Protein AF-A0A7K3KQU6-F1 (afdb_monomer)

Sequence (81 aa):
RAISMDDTTGFIRLITENKEGAVIGAQIVGPGASDLISG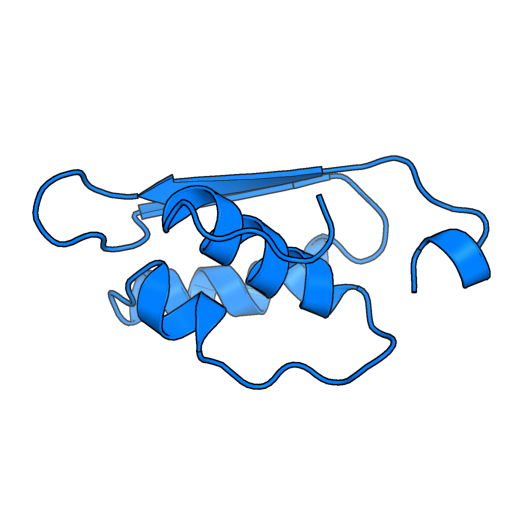LALAIENGLTSKDISLTIQPHPTLGEAIMDTAEIADGLPIHV

Structure (mmCIF, N/CA/C/O backbone):
data_AF-A0A7K3KQU6-F1
#
_entry.id   AF-A0A7K3KQU6-F1
#
loop_
_atom_site.group_PDB
_atom_site.id
_atom_site.type_symbol
_atom_site.label_atom_id
_atom_site.label_alt_id
_atom_site.label_comp_id
_atom_site.label_asym_id
_atom_site.label_entity_id
_atom_site.label_seq_id
_atom_site.pdbx_PDB_ins_code
_atom_site.Cartn_x
_atom_site.Cartn_y
_atom_site.Cartn_z
_atom_site.occupancy
_atom_site.B_iso_or_equiv
_atom_site.auth_seq_id
_atom_site.auth_comp_id
_atom_site.auth_asym_id
_atom_site.auth_atom_id
_atom_site.pdbx_PDB_model_num
ATOM 1 N N . ARG A 1 1 ? 6.261 5.845 -11.519 1.00 87.62 1 ARG A N 1
ATOM 2 C CA . ARG A 1 1 ? 7.306 4.841 -11.892 1.00 87.62 1 ARG A CA 1
ATOM 3 C C . ARG A 1 1 ? 6.906 3.902 -13.041 1.00 87.62 1 ARG A C 1
ATOM 5 O O . ARG A 1 1 ? 7.761 3.608 -13.867 1.00 87.62 1 ARG A O 1
ATOM 12 N N . ALA A 1 2 ? 5.654 3.445 -13.119 1.00 87.06 2 ALA A N 1
ATOM 13 C CA . ALA A 1 2 ? 5.180 2.518 -14.159 1.00 87.06 2 ALA A CA 1
ATOM 14 C C . ALA A 1 2 ? 5.486 2.983 -15.603 1.00 87.06 2 ALA A C 1
ATOM 16 O O . ALA A 1 2 ? 6.103 2.252 -16.370 1.00 87.06 2 ALA A O 1
ATOM 17 N N . ILE A 1 3 ? 5.196 4.252 -15.929 1.00 90.38 3 ILE A N 1
ATOM 18 C CA . ILE A 1 3 ? 5.474 4.845 -17.255 1.00 90.38 3 ILE A CA 1
ATOM 19 C C . ILE A 1 3 ? 6.961 4.754 -17.627 1.00 90.38 3 ILE A C 1
ATOM 21 O O . ILE A 1 3 ? 7.301 4.364 -18.735 1.00 90.38 3 ILE A O 1
ATOM 25 N N . SER A 1 4 ? 7.869 5.063 -16.695 1.00 89.38 4 SER A N 1
ATOM 26 C CA . SER A 1 4 ? 9.314 4.987 -16.961 1.00 89.38 4 SER A CA 1
ATOM 27 C C . SER A 1 4 ? 9.836 3.560 -17.156 1.00 89.38 4 SER A C 1
ATOM 29 O O . SER A 1 4 ? 10.965 3.389 -17.601 1.00 89.38 4 SER A O 1
ATOM 31 N N . MET A 1 5 ? 9.049 2.549 -16.781 1.00 91.44 5 MET A N 1
ATOM 32 C CA . MET A 1 5 ? 9.366 1.134 -16.987 1.00 91.44 5 MET A CA 1
ATOM 33 C C . MET A 1 5 ? 8.706 0.563 -18.249 1.00 91.44 5 MET A C 1
ATOM 35 O O . MET A 1 5 ? 8.909 -0.612 -18.529 1.00 91.44 5 MET A O 1
ATOM 39 N N . ASP A 1 6 ? 7.930 1.372 -18.982 1.00 90.06 6 ASP A N 1
ATOM 40 C CA . ASP A 1 6 ? 7.090 0.943 -20.111 1.00 90.06 6 ASP A CA 1
ATOM 41 C C . ASP A 1 6 ? 6.118 -0.203 -19.756 1.00 90.06 6 ASP A C 1
ATOM 43 O O . ASP A 1 6 ? 5.676 -0.967 -20.608 1.00 90.06 6 ASP A O 1
ATOM 47 N N . ASP A 1 7 ? 5.766 -0.320 -18.471 1.00 90.12 7 ASP A N 1
ATOM 48 C CA . ASP A 1 7 ? 4.844 -1.331 -17.955 1.00 90.12 7 ASP A CA 1
ATOM 49 C C . ASP A 1 7 ? 3.802 -0.651 -17.068 1.00 90.12 7 ASP A C 1
ATOM 51 O O . ASP A 1 7 ? 4.020 -0.371 -15.886 1.00 90.12 7 ASP A O 1
ATOM 55 N N . THR A 1 8 ? 2.683 -0.296 -17.695 1.00 88.69 8 THR A N 1
ATOM 56 C CA . THR A 1 8 ? 1.577 0.457 -17.084 1.00 88.69 8 THR A CA 1
ATOM 57 C C . THR A 1 8 ? 0.369 -0.416 -16.769 1.00 88.69 8 THR A C 1
ATOM 59 O O . THR A 1 8 ? -0.621 0.071 -16.226 1.00 88.69 8 THR A O 1
ATOM 62 N N . THR A 1 9 ? 0.439 -1.707 -17.093 1.00 90.69 9 THR A N 1
ATOM 63 C CA . THR A 1 9 ? -0.697 -2.614 -16.946 1.00 90.69 9 THR A CA 1
ATOM 64 C C . THR A 1 9 ? -0.722 -3.173 -15.533 1.00 90.69 9 THR A C 1
ATOM 66 O O . THR A 1 9 ? 0.242 -3.777 -15.070 1.00 90.69 9 THR A O 1
ATOM 69 N N . GLY A 1 10 ? -1.842 -3.010 -14.842 1.00 92.88 10 GLY A N 1
ATOM 70 C CA . GLY A 1 10 ? -1.976 -3.495 -13.478 1.00 92.88 10 GLY A CA 1
ATOM 71 C C . GLY A 1 10 ? -2.982 -2.688 -12.683 1.00 92.88 10 GLY A C 1
ATOM 72 O O . GLY A 1 10 ? -3.544 -1.711 -13.173 1.00 92.88 10 GLY A O 1
ATOM 73 N N . PHE A 1 11 ? -3.225 -3.123 -11.455 1.00 94.06 11 PHE A N 1
ATOM 74 C CA . PHE A 1 11 ? -4.053 -2.399 -10.503 1.00 94.06 11 PHE A CA 1
ATOM 75 C C . PHE A 1 11 ? -3.741 -2.843 -9.076 1.00 94.06 11 PHE A C 1
ATOM 77 O O . PHE A 1 11 ? -3.235 -3.944 -8.832 1.00 94.06 11 PHE A O 1
ATOM 84 N N . ILE A 1 12 ? -4.112 -1.987 -8.130 1.00 95.81 12 ILE A N 1
ATOM 85 C CA . ILE A 1 12 ? -4.182 -2.308 -6.709 1.00 95.81 12 ILE A CA 1
ATOM 86 C C . ILE A 1 12 ? -5.642 -2.179 -6.289 1.00 95.81 12 ILE A C 1
ATOM 88 O O . ILE A 1 12 ? -6.350 -1.266 -6.709 1.00 95.81 12 ILE A O 1
ATOM 92 N N . ARG A 1 13 ? -6.115 -3.125 -5.482 1.00 96.00 13 ARG A N 1
ATOM 93 C CA . ARG A 1 13 ? -7.444 -3.093 -4.877 1.00 96.00 13 ARG A CA 1
ATOM 94 C C . ARG A 1 13 ? -7.303 -3.219 -3.372 1.00 96.00 13 ARG A C 1
ATOM 96 O O . ARG A 1 13 ? -6.787 -4.230 -2.899 1.00 96.00 13 ARG A O 1
ATOM 103 N N . LEU A 1 14 ? -7.800 -2.227 -2.645 1.00 95.75 14 LEU A N 1
ATOM 104 C CA . LEU A 1 14 ? -7.925 -2.257 -1.190 1.00 95.75 14 LEU A CA 1
ATOM 105 C C . LEU A 1 14 ? -9.358 -2.606 -0.792 1.00 95.75 14 LEU A C 1
ATOM 107 O O . LEU A 1 14 ? -10.315 -2.221 -1.463 1.00 95.75 14 LEU A O 1
ATOM 111 N N . ILE A 1 15 ? -9.492 -3.366 0.289 1.00 96.06 15 ILE A N 1
ATOM 112 C CA . ILE A 1 15 ? -10.769 -3.719 0.902 1.00 96.06 15 ILE A CA 1
ATOM 113 C C . ILE A 1 15 ? -10.736 -3.177 2.326 1.00 96.06 15 ILE A C 1
ATOM 115 O O . 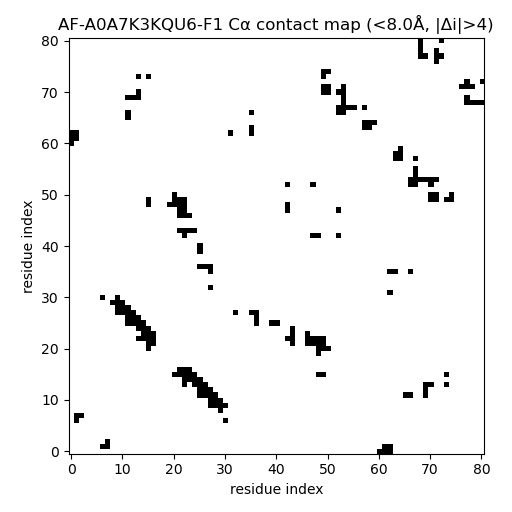ILE A 1 15 ? -9.887 -3.584 3.120 1.00 96.06 15 ILE A O 1
ATOM 119 N N . THR A 1 16 ? -11.656 -2.270 2.639 1.00 94.75 16 THR A N 1
ATOM 120 C CA . THR A 1 16 ? -11.777 -1.631 3.952 1.00 94.75 16 THR A CA 1
ATOM 121 C C . THR A 1 16 ? -13.086 -2.007 4.632 1.00 94.75 16 THR A C 1
ATOM 123 O O . THR A 1 16 ? -14.089 -2.327 3.989 1.00 94.75 16 THR A O 1
ATOM 126 N N . GLU A 1 17 ? -13.068 -2.003 5.959 1.00 93.56 17 GLU A N 1
ATOM 127 C CA . GLU A 1 17 ? -14.254 -2.195 6.783 1.00 93.56 17 GLU A CA 1
ATOM 128 C C . GLU A 1 17 ? -15.045 -0.882 6.911 1.00 93.56 17 GLU A C 1
ATOM 130 O O . GLU A 1 17 ? -14.477 0.198 7.052 1.00 93.56 17 GLU A O 1
ATOM 135 N N . ASN A 1 18 ? -16.378 -0.961 6.851 1.00 85.44 18 ASN A N 1
ATOM 136 C CA . ASN A 1 18 ? -17.235 0.227 6.731 1.00 85.44 18 ASN A CA 1
ATOM 137 C C . ASN A 1 18 ? -17.324 1.092 8.000 1.00 85.44 18 ASN A C 1
ATOM 139 O O . ASN A 1 18 ? -17.795 2.224 7.908 1.00 85.44 18 ASN A O 1
ATOM 143 N N . LYS A 1 19 ? -16.993 0.564 9.186 1.00 84.44 19 LYS A N 1
ATOM 144 C CA . LYS A 1 19 ? -17.203 1.287 10.450 1.00 84.44 19 LYS A CA 1
ATOM 145 C C . LYS A 1 19 ? -15.963 2.051 10.870 1.00 84.44 19 LYS A C 1
ATOM 147 O O . LYS A 1 19 ? -16.053 3.245 11.137 1.00 84.44 19 LYS A O 1
ATOM 152 N N . GLU A 1 20 ? -14.840 1.351 10.952 1.00 82.81 20 GLU A N 1
ATOM 153 C CA . GLU A 1 20 ? -13.592 1.891 11.492 1.00 82.81 20 GLU A CA 1
ATOM 154 C C . GLU A 1 20 ? -12.586 2.226 10.383 1.00 82.81 20 GLU A C 1
ATOM 156 O O . GLU A 1 20 ? -11.592 2.897 10.638 1.00 82.81 20 GLU A O 1
ATOM 161 N N . GLY A 1 21 ? -12.855 1.813 9.138 1.00 88.94 21 GLY A N 1
ATOM 162 C CA . GLY A 1 21 ? -11.992 2.093 7.988 1.00 88.94 21 GLY A CA 1
ATOM 163 C C . GLY A 1 21 ? -10.732 1.229 7.937 1.00 88.94 21 GLY A C 1
ATOM 164 O O . GLY A 1 21 ? -9.861 1.474 7.100 1.00 88.94 21 GLY A O 1
ATOM 165 N N . ALA A 1 22 ? -10.627 0.224 8.812 1.00 95.06 22 ALA A N 1
ATOM 166 C CA . ALA A 1 22 ? -9.509 -0.709 8.849 1.00 95.06 22 ALA A CA 1
ATOM 167 C C . ALA A 1 22 ? -9.381 -1.463 7.518 1.00 95.06 22 ALA A C 1
ATOM 169 O O . ALA A 1 22 ? -10.379 -1.902 6.935 1.00 95.06 22 ALA A O 1
ATOM 170 N N . VAL A 1 23 ? -8.152 -1.635 7.039 1.00 96.69 23 VAL A N 1
ATOM 171 C CA . VAL A 1 23 ? -7.870 -2.433 5.844 1.00 96.69 23 VAL A CA 1
ATOM 172 C C . VAL A 1 23 ? -7.949 -3.910 6.214 1.00 96.69 23 VAL A C 1
ATOM 174 O O . VAL A 1 23 ? -7.206 -4.393 7.062 1.00 96.69 23 VAL A O 1
ATOM 177 N N . ILE A 1 24 ? -8.847 -4.641 5.556 1.00 96.12 24 ILE A N 1
ATOM 178 C CA . ILE A 1 24 ? -9.096 -6.072 5.801 1.00 96.12 24 ILE A CA 1
ATOM 179 C C . ILE A 1 24 ? -8.608 -6.962 4.656 1.00 96.12 24 ILE A C 1
ATOM 181 O O . ILE A 1 24 ? -8.645 -8.188 4.748 1.00 96.12 24 ILE A O 1
ATOM 185 N N . GLY A 1 25 ? -8.163 -6.363 3.553 1.00 96.56 25 GLY A N 1
ATOM 186 C CA . GLY A 1 25 ? -7.643 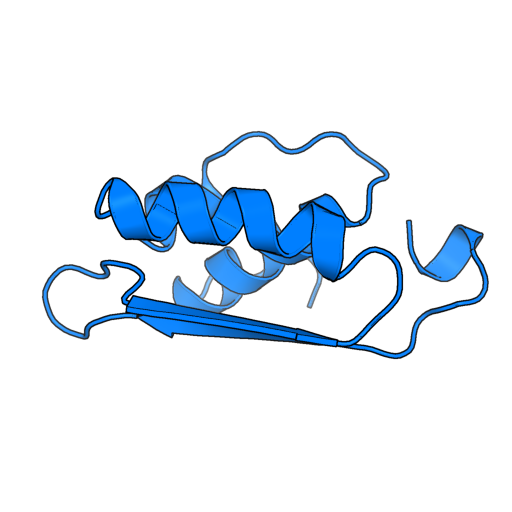-7.107 2.419 1.00 96.56 25 GLY A CA 1
ATOM 187 C C . GLY A 1 25 ? -7.031 -6.217 1.352 1.00 96.56 25 GLY A C 1
ATOM 188 O O . GLY A 1 25 ? -7.364 -5.040 1.218 1.00 96.56 25 GLY A O 1
ATOM 189 N N . ALA A 1 26 ? -6.149 -6.817 0.560 1.00 97.12 26 ALA A N 1
ATOM 190 C CA . ALA A 1 26 ? -5.495 -6.169 -0.561 1.00 97.12 26 ALA A CA 1
ATOM 191 C C . ALA A 1 26 ? -5.256 -7.155 -1.705 1.00 97.12 26 ALA A C 1
ATOM 193 O O . ALA A 1 26 ? -5.053 -8.351 -1.487 1.00 97.12 26 ALA A O 1
ATOM 194 N N . GLN A 1 27 ? -5.255 -6.647 -2.933 1.00 97.44 27 GLN A N 1
ATOM 195 C CA . GLN A 1 27 ? -4.851 -7.387 -4.124 1.00 97.44 27 GLN A CA 1
ATOM 196 C C . GLN A 1 27 ? -4.021 -6.489 -5.027 1.00 97.44 27 GLN A C 1
ATOM 198 O O . GLN A 1 27 ? -4.353 -5.320 -5.207 1.00 97.44 27 GLN A O 1
ATOM 203 N N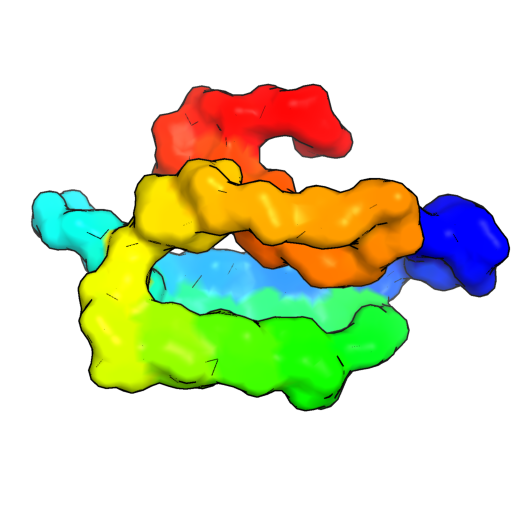 . ILE A 1 28 ? -2.962 -7.049 -5.604 1.00 97.44 28 ILE A N 1
ATOM 204 C CA . ILE A 1 28 ? -2.057 -6.334 -6.500 1.00 97.44 28 ILE A CA 1
ATOM 205 C C . ILE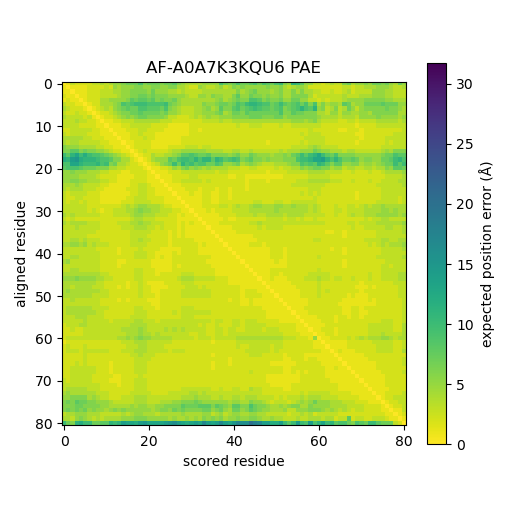 A 1 28 ? -1.820 -7.194 -7.734 1.00 97.44 28 ILE A C 1
ATOM 207 O O . ILE A 1 28 ? -1.509 -8.380 -7.622 1.00 97.44 28 ILE A O 1
ATOM 211 N N . VAL A 1 29 ? -1.946 -6.578 -8.904 1.00 96.44 29 VAL A N 1
ATOM 212 C CA . VAL A 1 29 ? -1.561 -7.149 -10.196 1.00 96.44 29 VAL A CA 1
ATOM 213 C C . VAL A 1 29 ? -0.648 -6.144 -10.884 1.00 96.44 29 VAL A C 1
ATOM 215 O O . VAL A 1 29 ? -1.024 -4.985 -11.024 1.00 96.44 29 VAL A O 1
ATOM 218 N N . GLY A 1 30 ? 0.536 -6.580 -11.309 1.00 93.81 30 GLY A N 1
ATOM 219 C CA . GLY A 1 30 ? 1.517 -5.731 -11.986 1.00 93.81 30 GLY A CA 1
ATOM 220 C C . GLY A 1 30 ? 2.959 -6.030 -11.558 1.00 93.81 30 GLY A C 1
ATOM 221 O O . GLY A 1 30 ? 3.194 -6.941 -10.752 1.00 93.81 30 GLY A O 1
ATOM 222 N N . PRO A 1 31 ? 3.937 -5.276 -12.082 1.00 92.31 31 PRO A N 1
ATOM 223 C CA . PRO A 1 31 ? 5.341 -5.431 -11.717 1.00 92.31 31 PRO A CA 1
ATOM 224 C C . PRO A 1 31 ? 5.561 -5.158 -10.221 1.00 92.31 31 PRO A C 1
ATOM 226 O O . PRO A 1 31 ? 4.986 -4.236 -9.649 1.00 92.31 31 PRO A O 1
ATOM 229 N N . GLY A 1 32 ? 6.403 -5.967 -9.570 1.00 92.88 32 GLY A N 1
ATOM 230 C CA . GLY A 1 32 ? 6.740 -5.793 -8.149 1.00 92.88 32 GLY A CA 1
ATOM 231 C C . GLY A 1 32 ? 5.612 -6.123 -7.162 1.00 92.88 32 GLY A C 1
ATOM 232 O O . GLY A 1 32 ? 5.720 -5.777 -5.988 1.00 92.88 32 GLY A O 1
ATOM 233 N N . ALA A 1 33 ? 4.538 -6.799 -7.596 1.00 95.44 33 ALA A N 1
ATOM 234 C CA . ALA A 1 33 ? 3.395 -7.129 -6.738 1.00 95.44 33 ALA A CA 1
ATOM 235 C C . ALA A 1 33 ? 3.784 -7.871 -5.443 1.00 95.44 33 ALA A C 1
ATOM 237 O O . ALA A 1 33 ? 3.242 -7.568 -4.383 1.00 95.44 33 ALA A O 1
ATOM 238 N N . SER A 1 34 ? 4.741 -8.804 -5.511 1.00 94.62 34 SER A N 1
ATOM 239 C CA . SER A 1 34 ? 5.248 -9.556 -4.352 1.00 94.62 34 SER A CA 1
ATOM 240 C C . SER A 1 34 ? 5.966 -8.684 -3.321 1.00 94.62 34 SER A C 1
ATOM 242 O O . SER A 1 34 ? 5.898 -8.959 -2.126 1.00 94.62 34 SER A O 1
ATOM 244 N N . ASP A 1 35 ? 6.638 -7.626 -3.766 1.00 94.56 35 ASP A N 1
ATOM 245 C CA . ASP A 1 35 ? 7.326 -6.697 -2.870 1.00 94.56 35 ASP A CA 1
ATOM 246 C C . ASP A 1 35 ? 6.318 -5.723 -2.248 1.00 94.56 35 ASP A C 1
ATOM 248 O O . ASP A 1 35 ? 6.292 -5.526 -1.035 1.00 94.56 35 ASP A O 1
ATOM 252 N N . LEU A 1 36 ? 5.418 -5.179 -3.072 1.00 95.75 36 LEU A N 1
ATOM 253 C CA . LEU A 1 36 ? 4.393 -4.220 -2.657 1.00 95.75 36 LEU A CA 1
ATOM 254 C C . LEU A 1 36 ? 3.390 -4.811 -1.660 1.00 95.75 36 LEU A C 1
ATOM 256 O O . LEU A 1 36 ? 3.014 -4.144 -0.694 1.00 95.75 36 LEU A O 1
ATOM 260 N N . ILE A 1 37 ? 2.977 -6.069 -1.857 1.00 97.12 37 ILE A N 1
ATOM 261 C CA . ILE A 1 37 ? 1.985 -6.714 -0.985 1.00 97.12 37 ILE A CA 1
ATOM 262 C C . ILE A 1 37 ? 2.496 -6.866 0.452 1.00 97.12 37 ILE A C 1
ATOM 264 O O . ILE A 1 37 ? 1.691 -6.883 1.378 1.00 97.12 37 ILE A O 1
ATOM 268 N N . SER A 1 38 ? 3.817 -6.899 0.660 1.00 96.25 38 SER A N 1
ATOM 269 C CA . SER A 1 38 ? 4.420 -6.986 1.996 1.00 96.25 38 SER A CA 1
ATOM 270 C C . SER A 1 38 ? 4.070 -5.774 2.867 1.00 96.25 38 SER A C 1
ATOM 272 O O . SER A 1 38 ? 3.791 -5.931 4.055 1.00 96.25 38 SER A O 1
ATOM 274 N N . GLY A 1 39 ? 4.013 -4.572 2.281 1.00 94.25 39 GLY A N 1
ATOM 275 C CA . GLY A 1 39 ? 3.602 -3.360 2.999 1.00 94.25 39 GLY A CA 1
ATOM 276 C C . GLY A 1 39 ? 2.133 -3.404 3.427 1.00 94.25 39 GLY A C 1
ATOM 277 O O . GLY A 1 39 ? 1.800 -3.040 4.552 1.00 94.25 39 GLY A O 1
ATOM 278 N N . LEU A 1 40 ? 1.259 -3.925 2.562 1.00 96.69 40 LEU A N 1
ATOM 279 C CA . LEU A 1 40 ? -0.168 -4.074 2.862 1.00 96.69 40 LEU A CA 1
ATOM 280 C C . LEU A 1 40 ? -0.441 -5.199 3.862 1.00 96.69 40 LEU A C 1
ATOM 282 O O . LEU A 1 40 ? -1.316 -5.053 4.709 1.00 96.69 40 LEU A O 1
ATOM 286 N N . ALA A 1 41 ? 0.328 -6.288 3.817 1.00 97.31 41 ALA A N 1
ATOM 287 C CA . ALA A 1 41 ? 0.260 -7.341 4.825 1.00 97.31 41 ALA A CA 1
ATOM 288 C C . ALA A 1 41 ? 0.594 -6.792 6.222 1.00 97.31 41 ALA A C 1
ATOM 290 O O . ALA A 1 41 ? -0.133 -7.066 7.174 1.00 97.31 41 ALA A O 1
ATOM 291 N N . LEU A 1 42 ? 1.636 -5.959 6.333 1.00 96.75 42 LEU A N 1
ATOM 292 C CA . LEU A 1 42 ? 1.980 -5.290 7.589 1.00 96.75 42 LEU A CA 1
ATOM 293 C C . LEU A 1 42 ? 0.877 -4.325 8.047 1.00 96.75 42 LEU A C 1
ATOM 295 O O . LEU A 1 42 ? 0.560 -4.287 9.234 1.00 96.75 42 LEU A O 1
ATOM 299 N N . ALA A 1 43 ? 0.286 -3.563 7.124 1.00 96.75 43 ALA A N 1
ATOM 300 C CA . ALA A 1 43 ? -0.802 -2.644 7.445 1.00 96.75 43 ALA A CA 1
ATOM 301 C C . ALA A 1 43 ? -2.028 -3.379 8.012 1.00 96.75 43 ALA A C 1
ATOM 303 O O . ALA A 1 43 ? -2.569 -2.959 9.033 1.00 96.75 43 ALA A O 1
ATOM 304 N N . ILE A 1 44 ? -2.414 -4.503 7.399 1.00 96.69 44 ILE A N 1
ATOM 305 C CA . ILE A 1 44 ? -3.533 -5.342 7.858 1.00 96.69 44 ILE A CA 1
ATOM 306 C C . ILE A 1 44 ? -3.237 -5.941 9.239 1.00 96.69 44 ILE A C 1
ATOM 308 O O . ILE A 1 44 ? -4.084 -5.868 10.124 1.00 96.69 44 ILE A O 1
ATOM 312 N N . GLU A 1 45 ? -2.032 -6.479 9.456 1.00 97.62 45 GLU A N 1
ATOM 313 C CA . GLU A 1 45 ? -1.631 -7.062 10.750 1.00 97.62 45 GLU A CA 1
ATOM 314 C C . GLU A 1 45 ? -1.689 -6.040 11.896 1.00 97.62 45 GLU A C 1
ATOM 316 O O . GLU A 1 45 ? -2.034 -6.378 13.025 1.00 97.62 45 GLU A O 1
ATOM 321 N N . ASN A 1 46 ? -1.389 -4.770 11.606 1.00 97.19 46 ASN A N 1
ATOM 322 C CA . ASN A 1 46 ? -1.443 -3.685 12.588 1.00 97.19 46 ASN A CA 1
ATOM 323 C C . ASN A 1 46 ? -2.820 -3.005 12.676 1.00 97.19 46 ASN A C 1
ATOM 325 O O . ASN A 1 46 ? -2.965 -2.041 13.425 1.00 97.19 46 ASN A O 1
ATOM 329 N N . GLY A 1 47 ? -3.821 -3.475 11.924 1.00 95.38 47 GLY A N 1
ATOM 330 C CA . GLY A 1 47 ? -5.162 -2.888 11.913 1.00 95.38 47 GLY A CA 1
ATOM 331 C C . GLY A 1 47 ? -5.198 -1.446 11.402 1.00 95.38 47 GLY A C 1
ATOM 332 O O . GLY A 1 47 ? -6.029 -0.662 11.855 1.00 95.38 47 GLY A O 1
ATOM 333 N N . LEU A 1 48 ? -4.288 -1.079 10.494 1.00 97.44 48 LEU A N 1
ATOM 334 C CA . LEU A 1 48 ? -4.222 0.275 9.947 1.00 97.44 48 LEU A CA 1
ATOM 335 C C . LEU A 1 48 ? -5.428 0.575 9.053 1.00 97.44 48 LEU A C 1
ATOM 337 O O . LEU A 1 48 ? -5.969 -0.302 8.373 1.00 97.44 48 LEU A O 1
ATOM 341 N N . THR A 1 49 ? -5.826 1.841 9.028 1.00 96.75 49 THR A N 1
ATOM 342 C CA . THR A 1 49 ? -6.914 2.345 8.186 1.00 96.75 49 THR A CA 1
ATOM 343 C C . THR A 1 49 ? -6.417 2.770 6.803 1.00 96.75 49 THR A C 1
ATOM 345 O O . THR A 1 49 ? -5.217 2.973 6.601 1.00 96.75 49 THR A O 1
ATOM 348 N N . SER A 1 50 ? -7.326 2.955 5.834 1.00 94.81 50 SER A N 1
ATOM 349 C CA . SER A 1 50 ? -6.971 3.581 4.543 1.00 94.81 50 SER A CA 1
ATOM 350 C C . SER A 1 50 ? -6.290 4.935 4.738 1.00 94.81 50 SER A C 1
ATOM 352 O O . SER A 1 50 ? -5.307 5.234 4.068 1.00 94.81 50 SER A O 1
ATOM 354 N N . LYS A 1 51 ? -6.735 5.697 5.738 1.00 95.00 51 LYS A N 1
ATOM 355 C CA . LYS A 1 51 ? -6.191 7.012 6.062 1.00 95.00 51 LYS A CA 1
ATOM 356 C C . LYS A 1 51 ? -4.757 6.971 6.587 1.00 95.00 51 LYS A C 1
ATOM 358 O O . LYS A 1 51 ? -3.960 7.852 6.277 1.00 95.00 51 LYS A O 1
ATOM 363 N N . ASP A 1 52 ? -4.408 5.952 7.367 1.00 96.50 52 ASP A N 1
ATOM 364 C CA . ASP A 1 52 ? -3.024 5.771 7.823 1.00 96.50 52 ASP A CA 1
ATOM 365 C C . ASP A 1 52 ? -2.094 5.493 6.633 1.00 96.50 52 ASP A C 1
ATOM 367 O O . ASP A 1 52 ? -0.964 5.984 6.584 1.00 96.50 52 ASP A O 1
ATOM 371 N N . ILE A 1 53 ? -2.587 4.747 5.638 1.00 95.81 53 ILE A N 1
ATOM 372 C CA . ILE A 1 53 ? -1.847 4.450 4.408 1.00 95.81 53 ILE A CA 1
ATOM 373 C C . ILE A 1 53 ? -1.725 5.693 3.519 1.00 95.81 53 ILE A C 1
ATOM 375 O O . ILE A 1 53 ? -0.621 5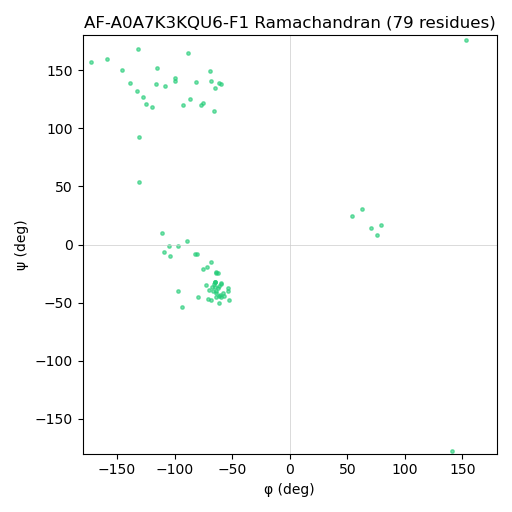.982 3.062 1.00 95.81 53 ILE A O 1
ATOM 379 N N . SER A 1 54 ? -2.808 6.443 3.287 1.00 94.88 54 SER A N 1
ATOM 380 C CA . SER A 1 54 ? -2.781 7.649 2.441 1.00 94.88 54 SER A CA 1
ATOM 381 C C . SER A 1 54 ? -1.905 8.761 3.028 1.00 94.88 54 SER A C 1
ATOM 383 O O . SER A 1 54 ? -1.236 9.479 2.292 1.00 94.88 54 SER A O 1
ATOM 385 N N . LEU A 1 55 ? -1.824 8.869 4.358 1.00 94.94 55 LEU A N 1
ATOM 386 C CA . LEU A 1 55 ? -0.958 9.837 5.044 1.00 94.94 55 LEU A CA 1
ATOM 387 C C . LEU A 1 55 ? 0.505 9.385 5.180 1.00 94.94 55 LEU A C 1
ATOM 389 O O . LEU A 1 55 ? 1.354 10.169 5.617 1.00 94.94 55 LEU A O 1
ATOM 393 N N . THR A 1 56 ? 0.824 8.138 4.829 1.00 95.44 56 THR A N 1
ATOM 394 C CA . THR A 1 56 ? 2.200 7.637 4.867 1.00 95.44 56 THR A CA 1
ATOM 395 C C . THR A 1 56 ? 2.995 8.202 3.693 1.00 95.44 56 THR A C 1
ATOM 397 O O . THR A 1 56 ? 2.671 7.974 2.531 1.00 95.44 56 THR A O 1
ATOM 400 N N . ILE A 1 57 ? 4.087 8.911 3.996 1.00 95.19 57 ILE A N 1
ATOM 401 C CA . ILE A 1 57 ? 4.955 9.503 2.973 1.00 95.19 57 ILE A CA 1
ATOM 402 C C . ILE A 1 57 ? 5.637 8.396 2.176 1.00 95.19 57 ILE A C 1
ATOM 404 O O . ILE A 1 57 ? 6.502 7.684 2.696 1.00 95.19 57 ILE A O 1
ATOM 408 N N . GLN A 1 58 ? 5.296 8.317 0.892 1.00 93.50 58 GLN A N 1
ATOM 409 C CA . GLN A 1 58 ? 5.869 7.344 -0.019 1.00 93.50 58 GLN A CA 1
ATOM 410 C C . GLN A 1 58 ? 6.976 7.961 -0.889 1.00 93.50 58 GLN A C 1
ATOM 412 O O . GLN A 1 58 ? 6.851 9.104 -1.337 1.00 93.50 58 GLN A O 1
ATOM 417 N N . PRO A 1 59 ? 8.082 7.240 -1.155 1.00 95.12 59 PRO A N 1
ATOM 418 C CA . PRO A 1 59 ? 9.137 7.754 -2.018 1.00 95.12 59 PRO A CA 1
ATOM 419 C C . PRO A 1 59 ? 8.658 7.948 -3.462 1.00 95.12 59 PRO A C 1
ATOM 421 O O . PRO A 1 59 ? 8.079 7.037 -4.059 1.00 95.12 59 PRO A O 1
ATOM 424 N N . HIS A 1 60 ? 9.005 9.094 -4.051 1.00 94.44 60 HIS A N 1
ATOM 425 C CA . HIS A 1 60 ? 8.739 9.418 -5.454 1.00 94.44 60 HIS A CA 1
ATOM 426 C C . HIS A 1 60 ? 10.035 9.397 -6.294 1.00 94.44 60 HIS A C 1
ATOM 428 O O . HIS A 1 60 ? 11.036 9.970 -5.850 1.00 94.44 60 HIS A O 1
ATOM 434 N N . PRO A 1 61 ? 10.062 8.815 -7.517 1.00 93.31 61 PRO A N 1
ATOM 435 C CA . PRO A 1 61 ? 9.015 8.022 -8.165 1.00 93.31 61 PRO A CA 1
ATOM 436 C C . PRO A 1 61 ? 9.167 6.505 -7.908 1.00 93.31 61 PRO A C 1
ATOM 438 O O . PRO A 1 61 ? 10.143 5.876 -8.348 1.00 93.31 61 PRO A O 1
ATOM 441 N N . THR A 1 62 ? 8.174 5.860 -7.291 1.00 94.31 62 THR A N 1
ATOM 442 C CA . THR A 1 62 ? 8.151 4.404 -7.033 1.00 94.31 62 THR A CA 1
ATOM 443 C C . THR A 1 62 ? 6.828 3.745 -7.434 1.00 94.31 62 THR A C 1
ATOM 445 O O . THR A 1 62 ? 5.867 4.406 -7.806 1.00 94.31 62 THR A O 1
ATOM 448 N N . LEU A 1 63 ? 6.794 2.406 -7.461 1.00 93.12 63 LEU A N 1
ATOM 449 C CA . LEU A 1 63 ? 5.532 1.664 -7.615 1.00 93.12 63 LEU A CA 1
ATOM 450 C C . LEU A 1 63 ? 4.719 1.664 -6.313 1.00 93.12 63 LEU A C 1
ATOM 452 O O . LEU A 1 63 ? 3.509 1.479 -6.349 1.00 93.12 63 LEU A O 1
ATOM 456 N N . GLY A 1 64 ? 5.380 1.909 -5.175 1.00 93.38 64 GLY A N 1
ATOM 457 C CA . GLY A 1 64 ? 4.736 2.007 -3.871 1.00 93.38 64 GLY A CA 1
ATOM 458 C C . GLY A 1 64 ? 3.765 3.177 -3.768 1.00 93.38 64 GLY A C 1
ATOM 459 O O . GLY A 1 64 ? 2.854 3.110 -2.952 1.00 93.38 64 GLY A O 1
ATOM 460 N N . GLU A 1 65 ? 3.924 4.218 -4.588 1.00 94.94 65 GLU A N 1
ATOM 461 C CA . GLU A 1 65 ? 2.996 5.358 -4.644 1.00 94.94 65 GLU A CA 1
ATOM 462 C C . GLU A 1 65 ? 1.579 4.919 -5.012 1.00 94.94 65 GLU A C 1
ATOM 464 O O . GLU A 1 65 ? 0.623 5.424 -4.441 1.00 94.94 65 GLU A O 1
ATOM 469 N N . ALA A 1 66 ? 1.436 3.880 -5.843 1.00 94.31 66 ALA A N 1
ATOM 470 C CA . ALA A 1 66 ? 0.125 3.348 -6.200 1.00 94.31 66 ALA A CA 1
ATOM 471 C C . ALA A 1 66 ? -0.649 2.800 -4.984 1.00 94.31 66 ALA A C 1
ATOM 473 O O . ALA A 1 66 ? -1.876 2.745 -5.018 1.00 94.31 66 ALA A O 1
ATOM 474 N N . ILE A 1 67 ? 0.039 2.391 -3.906 1.00 95.62 67 ILE A N 1
ATOM 475 C CA . ILE A 1 67 ? -0.613 1.987 -2.649 1.00 95.62 67 ILE A CA 1
ATOM 476 C C . ILE A 1 67 ? -1.252 3.204 -1.970 1.00 95.62 67 ILE A C 1
ATOM 478 O O . ILE A 1 67 ? -2.413 3.130 -1.572 1.00 95.62 67 ILE A O 1
ATOM 482 N N . MET A 1 68 ? -0.500 4.303 -1.869 1.00 95.44 68 MET A N 1
ATOM 483 C CA . MET A 1 68 ? -0.968 5.576 -1.317 1.00 95.44 68 MET A CA 1
ATOM 484 C C . MET A 1 68 ? -2.135 6.116 -2.151 1.00 95.44 68 MET A C 1
ATOM 486 O O . MET A 1 68 ? -3.207 6.342 -1.600 1.00 95.44 68 MET A O 1
ATOM 490 N N . ASP A 1 69 ? -1.983 6.181 -3.479 1.00 94.62 69 ASP A N 1
ATOM 491 C CA . ASP A 1 69 ? -3.042 6.636 -4.391 1.00 94.62 69 ASP A CA 1
ATOM 492 C C . ASP A 1 69 ? -4.314 5.776 -4.251 1.00 94.62 69 ASP A C 1
ATOM 494 O O . ASP A 1 69 ? -5.428 6.291 -4.207 1.00 94.62 69 ASP A O 1
ATOM 498 N N . THR A 1 70 ? -4.180 4.449 -4.122 1.00 95.38 70 THR A N 1
ATOM 499 C CA . THR A 1 70 ? -5.347 3.563 -3.938 1.00 95.38 70 THR A CA 1
ATOM 500 C C . THR A 1 70 ? -6.049 3.807 -2.601 1.00 95.38 70 THR A C 1
ATOM 502 O O . THR A 1 70 ? -7.272 3.687 -2.513 1.00 95.38 70 THR A O 1
ATOM 505 N N . ALA A 1 71 ? -5.299 4.147 -1.554 1.00 95.06 71 ALA A N 1
ATOM 506 C CA . ALA A 1 71 ? -5.871 4.506 -0.264 1.00 95.06 71 ALA A CA 1
ATOM 507 C C . ALA A 1 71 ? -6.591 5.865 -0.319 1.00 95.06 71 ALA A C 1
ATOM 509 O O . ALA A 1 71 ? -7.693 5.986 0.208 1.00 95.06 71 ALA A O 1
ATOM 510 N N . GLU A 1 72 ? -6.048 6.845 -1.045 1.00 94.69 72 GLU A N 1
ATOM 511 C CA . GLU A 1 72 ? -6.717 8.130 -1.295 1.00 94.69 72 GLU A CA 1
ATOM 512 C C . GLU A 1 72 ? -8.041 7.970 -2.058 1.00 94.69 72 GLU A C 1
ATOM 514 O O . GLU A 1 72 ? -9.009 8.678 -1.769 1.00 94.69 72 GLU A O 1
ATOM 519 N N . ILE A 1 73 ? -8.127 7.011 -2.995 1.00 94.12 73 ILE A N 1
ATOM 520 C CA . ILE A 1 73 ? -9.398 6.655 -3.654 1.00 94.12 73 ILE A CA 1
ATOM 521 C C . ILE A 1 73 ? -10.421 6.184 -2.615 1.00 94.12 73 ILE A C 1
ATOM 523 O O . ILE A 1 73 ? -11.580 6.597 -2.670 1.00 94.12 73 ILE A O 1
ATOM 527 N N . ALA A 1 74 ? -10.011 5.329 -1.672 1.00 90.75 74 ALA A N 1
ATOM 528 C CA . ALA A 1 74 ? -10.893 4.841 -0.611 1.00 90.75 74 ALA A CA 1
ATOM 529 C C . ALA A 1 74 ? -11.343 5.971 0.334 1.00 90.75 74 ALA A C 1
ATOM 531 O O . ALA A 1 74 ? -12.481 5.955 0.802 1.00 90.75 74 ALA A O 1
ATOM 532 N N . ASP A 1 75 ? -10.489 6.974 0.551 1.00 90.06 75 ASP A N 1
ATOM 533 C CA . ASP A 1 75 ? -10.791 8.167 1.350 1.00 90.06 75 ASP A CA 1
ATOM 534 C C . ASP A 1 75 ? -11.607 9.229 0.576 1.00 90.06 75 ASP A C 1
ATOM 536 O O . ASP A 1 75 ? -12.084 10.204 1.163 1.00 90.06 75 ASP A O 1
ATOM 540 N N . GLY A 1 76 ? -11.796 9.050 -0.738 1.00 90.00 76 GLY A N 1
ATOM 541 C CA . GLY A 1 76 ? -12.562 9.949 -1.606 1.00 90.00 76 GLY A CA 1
ATOM 542 C C . GLY A 1 76 ? -11.821 11.219 -2.041 1.00 90.00 76 GLY A C 1
ATOM 543 O O . GLY A 1 76 ? -12.467 12.166 -2.493 1.00 90.00 76 GLY A O 1
ATOM 544 N N . LEU A 1 77 ? -10.492 11.259 -1.909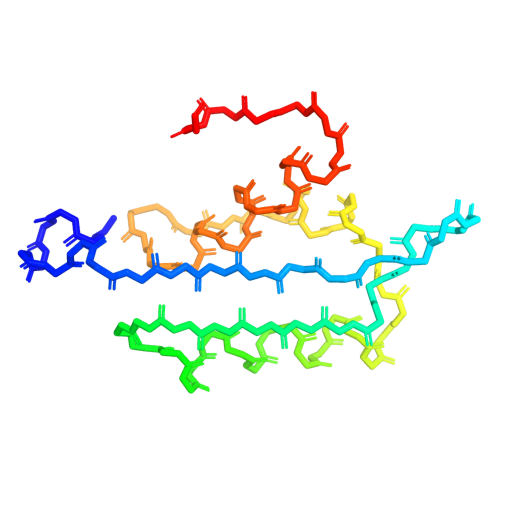 1.00 90.94 77 LEU A N 1
ATOM 545 C CA . LEU A 1 77 ? -9.649 12.424 -2.212 1.00 90.94 77 LEU A CA 1
ATOM 546 C C . LEU A 1 77 ? -8.438 12.066 -3.106 1.00 90.94 77 LEU A C 1
ATOM 548 O O . LEU A 1 77 ? -7.311 12.376 -2.729 1.00 90.94 77 LEU A O 1
ATOM 552 N N . PRO A 1 78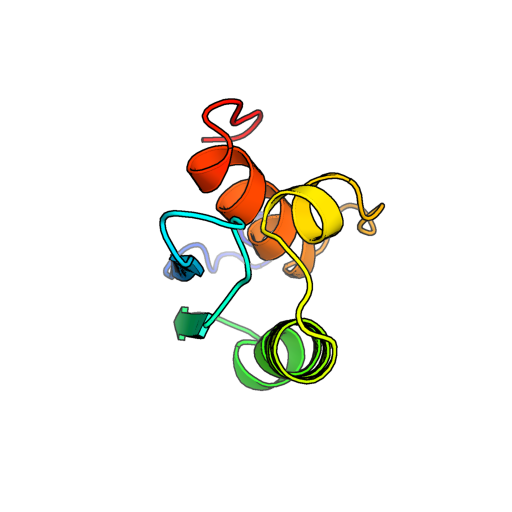 ? -8.628 11.421 -4.275 1.00 91.44 78 PRO A N 1
ATOM 553 C CA . PRO A 1 78 ? -7.513 11.011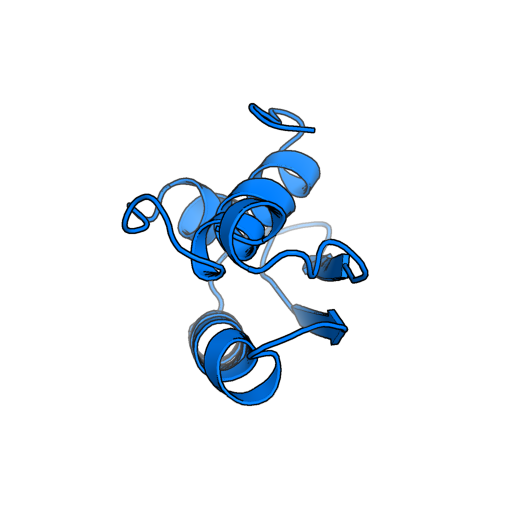 -5.129 1.00 91.44 78 PRO A CA 1
ATOM 554 C C . PRO A 1 78 ? -6.782 12.208 -5.754 1.00 91.44 78 PRO A C 1
ATOM 556 O O . PRO A 1 78 ? -7.422 13.158 -6.214 1.00 91.44 78 PRO A O 1
ATOM 559 N N . ILE A 1 79 ? -5.449 12.132 -5.836 1.00 92.81 79 ILE A N 1
ATOM 560 C CA . ILE A 1 79 ? -4.623 13.157 -6.503 1.00 92.81 79 ILE A CA 1
ATOM 561 C C . ILE A 1 79 ? -4.270 12.778 -7.953 1.00 92.81 79 ILE A C 1
ATOM 563 O O . ILE A 1 79 ? -4.281 13.640 -8.832 1.00 92.81 79 ILE A O 1
ATOM 567 N N . HIS A 1 80 ? -3.951 11.506 -8.217 1.00 89.19 80 HIS A N 1
ATOM 568 C CA . HIS A 1 80 ? -3.332 11.062 -9.480 1.00 89.19 80 HIS A CA 1
ATOM 569 C C . HIS A 1 80 ? -4.229 10.198 -10.388 1.00 89.19 80 HIS A C 1
ATOM 571 O O . HIS A 1 80 ? -3.728 9.619 -11.356 1.00 89.19 80 HIS A O 1
ATOM 577 N N . VAL A 1 81 ? -5.527 10.092 -10.081 1.00 70.94 81 VAL A N 1
ATOM 578 C CA . VAL A 1 81 ? -6.465 9.109 -10.664 1.00 70.94 81 VAL A CA 1
ATOM 579 C C . VAL A 1 81 ? -7.576 9.777 -11.462 1.00 70.94 81 VAL A C 1
ATOM 581 O O . VAL A 1 81 ? -8.132 10.780 -10.962 1.00 70.94 81 VAL A O 1
#

Radius of gyration: 12.07 Å; Cα contacts (8 Å, |Δi|>4): 117; chains: 1; bounding box: 27×23×33 Å

Solvent-accessible surface area (backbone atoms only — not comparable to full-atom values): 4782 Å² total; per-residue (Å²): 71,39,73,86,68,78,52,74,70,63,53,70,46,82,40,62,42,94,85,82,35,28,32,78,47,74,48,65,46,44,89,63,32,80,64,55,49,52,59,53,53,53,35,41,75,69,56,34,27,37,64,60,46,41,71,46,89,62,68,85,78,35,71,63,38,54,58,27,47,50,20,21,51,77,73,73,63,55,86,91,120

Mean predicted aligned error: 3.0 Å

Nearest PDB structures (foldseek):
  5tr3-assembly1_A  TM=9.798E-01  e=1.078E-06  Pseudomonas putida KT2440
  5u8w-assembly1_B  TM=9.839E-01  e=1.821E-06  Pseudomonas aeruginosa UCBPP-PA14
  6i4s-assembly1_A  TM=9.783E-01  e=3.076E-06  Homo sapiens
  6i4p-assembly1_A  TM=9.634E-01  e=2.527E-06  Homo sapiens
  6i4t-assembly1_A  TM=9.611E-01  e=3.076E-06  Homo sapiens

Foldseek 3Di:
DCVVVVWPDWAKAWDADPPPQFTQDIDIDTPCRVVLVVVVVVSNVVRHHLVVLLPDDDDPPDPNVRSNQNSCVVVVHHDPD

pLDDT: mean 93.51, std 4.04, range [70.94, 97.62]

Secondary structure (DSSP, 8-state):
-TGGGT----EEEEEE-TTT-BEEEEEEESTTHHHHHHHHHHHHHTT-BHHHHHTS---TTSSTHHHHHHHHHHHT--S--